Protein AF-A0A955II30-F1 (afdb_monomer)

Sequence (106 aa):
MSTPTIFFDDEAAPLAPLTDTRASFDIRTGGFTTLGRLKRALDLNVIALFVPERLKAVTRQRYAVPVNDIPEGAMGAVLLINGRCPLPLAQITELTLGQRLVEKSS

Mean predicted aligned error: 3.96 Å

Solvent-accessible surface area (backbone atoms only — not comparable to full-atom values): 6626 Å² total; per-residue (Å²): 131,60,51,45,26,33,43,33,34,85,80,69,81,78,56,69,76,73,42,76,86,39,54,51,24,64,43,65,64,80,98,33,26,27,50,59,45,38,35,67,70,65,49,44,34,73,58,27,36,37,52,51,75,93,45,39,68,62,50,48,76,75,39,95,49,44,62,73,46,80,60,89,83,75,78,72,88,67,47,78,42,57,23,84,60,78,70,74,53,73,66,69,80,67,59,55,94,93,61,85,90,76,85,81,82,127

pLDDT: mean 91.53, std 8.01, range [56.41, 97.81]

Radius of gyration: 13.45 Å; Cα contacts (8 Å, |Δi|>4): 155; chains: 1; bounding box: 35×33×30 Å

Structure (mmCIF, N/CA/C/O backbone):
data_AF-A0A955II30-F1
#
_entry.id   AF-A0A955II30-F1
#
loop_
_atom_site.group_PDB
_a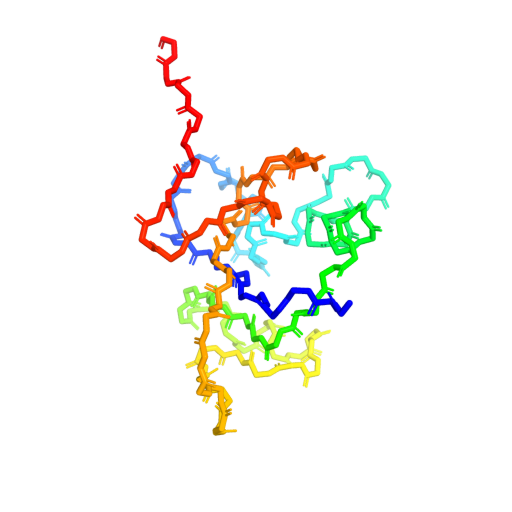tom_site.id
_atom_site.type_symbol
_atom_site.label_atom_id
_atom_site.label_alt_id
_atom_site.label_comp_id
_atom_site.label_asym_id
_atom_site.label_entity_id
_atom_site.label_seq_id
_atom_site.pdbx_PDB_ins_code
_atom_site.Cartn_x
_atom_site.Cartn_y
_atom_site.Cartn_z
_atom_site.occupancy
_atom_site.B_iso_or_equiv
_atom_site.auth_seq_id
_atom_site.auth_comp_id
_atom_site.auth_asym_id
_atom_site.auth_atom_id
_atom_site.pdbx_PDB_model_num
ATOM 1 N N . MET A 1 1 ? -13.507 -8.751 11.146 1.00 64.19 1 MET A N 1
ATOM 2 C CA . MET A 1 1 ? -13.462 -8.832 9.670 1.00 64.19 1 MET A CA 1
ATOM 3 C C . MET A 1 1 ? -12.302 -7.963 9.234 1.00 64.19 1 MET A C 1
ATOM 5 O O . MET A 1 1 ? -12.219 -6.849 9.734 1.00 64.19 1 MET A O 1
ATOM 9 N N . SER A 1 2 ? -11.397 -8.472 8.404 1.00 82.88 2 SER A N 1
ATOM 10 C CA . SER A 1 2 ? -10.217 -7.721 7.966 1.00 82.88 2 SER A CA 1
ATOM 11 C C . SER A 1 2 ? -10.606 -6.632 6.963 1.00 82.88 2 SER A C 1
ATOM 13 O O . SER A 1 2 ? -11.411 -6.866 6.059 1.00 82.88 2 SER A O 1
ATOM 15 N N . THR A 1 3 ? -10.059 -5.427 7.134 1.00 90.75 3 THR A N 1
ATOM 16 C CA . THR A 1 3 ? -10.430 -4.242 6.343 1.00 90.75 3 THR A CA 1
ATOM 17 C C . THR A 1 3 ? -9.941 -4.380 4.896 1.00 90.75 3 THR A C 1
ATOM 19 O O . THR A 1 3 ? -8.723 -4.479 4.687 1.00 90.75 3 THR A O 1
ATOM 22 N N . PRO A 1 4 ? -10.833 -4.373 3.881 1.00 93.31 4 PRO A N 1
ATOM 23 C CA . PRO A 1 4 ? -10.434 -4.368 2.476 1.00 93.31 4 PRO A CA 1
ATOM 24 C C . PRO A 1 4 ? -9.592 -3.133 2.172 1.00 93.31 4 PRO A C 1
ATOM 26 O O . PRO A 1 4 ? -10.018 -2.004 2.414 1.00 93.31 4 PRO A O 1
ATOM 29 N N . THR A 1 5 ? -8.381 -3.350 1.673 1.00 95.19 5 THR A N 1
ATOM 30 C CA . THR A 1 5 ? -7.363 -2.307 1.565 1.00 95.19 5 THR A CA 1
ATOM 31 C C . THR A 1 5 ? -6.671 -2.343 0.211 1.00 95.19 5 THR A C 1
ATOM 33 O O . THR A 1 5 ? -6.289 -3.410 -0.275 1.00 95.19 5 THR A O 1
ATOM 36 N N . ILE A 1 6 ? -6.447 -1.164 -0.364 1.00 96.00 6 ILE A N 1
ATOM 37 C CA . ILE A 1 6 ? -5.595 -0.962 -1.534 1.00 96.00 6 ILE A CA 1
ATOM 38 C C . ILE A 1 6 ? -4.382 -0.145 -1.107 1.00 96.00 6 ILE A C 1
ATOM 40 O O . ILE A 1 6 ? -4.514 0.950 -0.557 1.00 96.00 6 ILE A O 1
ATOM 44 N N . PHE A 1 7 ? -3.196 -0.680 -1.382 1.00 97.44 7 PHE A N 1
ATOM 45 C CA . PHE A 1 7 ? -1.964 0.092 -1.273 1.00 97.44 7 PHE A CA 1
ATOM 46 C C . PHE A 1 7 ? -1.698 0.799 -2.587 1.00 97.44 7 PHE A C 1
ATOM 48 O O . PHE A 1 7 ? -1.764 0.166 -3.641 1.00 97.44 7 PHE A O 1
ATOM 55 N N . PHE A 1 8 ? -1.369 2.084 -2.526 1.00 97.19 8 PHE A N 1
ATOM 56 C CA . PHE A 1 8 ? -1.017 2.844 -3.712 1.00 97.19 8 PHE A CA 1
ATOM 57 C C . PHE A 1 8 ? 0.335 3.539 -3.587 1.00 97.19 8 PHE A C 1
ATOM 59 O O . PHE A 1 8 ? 0.740 3.974 -2.508 1.00 97.19 8 PHE A O 1
ATOM 66 N N . ASP A 1 9 ? 1.018 3.645 -4.717 1.00 96.56 9 ASP A N 1
ATOM 67 C CA . ASP A 1 9 ? 2.195 4.469 -4.922 1.00 96.56 9 ASP A CA 1
ATOM 68 C C . ASP A 1 9 ? 1.856 5.541 -5.960 1.00 96.56 9 ASP A C 1
ATOM 70 O O . ASP A 1 9 ? 1.465 5.231 -7.083 1.00 96.56 9 ASP A O 1
ATOM 74 N N . ASP A 1 10 ? 1.958 6.803 -5.560 1.00 93.00 10 ASP A N 1
ATOM 75 C CA . ASP A 1 10 ? 1.640 7.974 -6.385 1.00 93.00 10 ASP A CA 1
ATOM 76 C C . ASP A 1 10 ? 2.904 8.650 -6.955 1.00 93.00 10 ASP A C 1
ATOM 78 O O . ASP A 1 10 ? 2.826 9.767 -7.458 1.00 93.00 10 ASP A O 1
ATOM 82 N N . GLU A 1 11 ? 4.071 7.999 -6.846 1.00 89.50 11 GLU A N 1
ATOM 83 C CA . GLU A 1 11 ? 5.359 8.486 -7.360 1.00 89.50 11 GLU A CA 1
ATOM 84 C C . GLU A 1 11 ? 5.874 9.795 -6.738 1.00 89.50 11 GLU A C 1
ATOM 86 O O . GLU A 1 11 ? 6.853 10.368 -7.215 1.00 89.50 11 GLU A O 1
ATOM 91 N N . ALA A 1 12 ? 5.279 10.291 -5.650 1.00 86.50 12 ALA A N 1
ATOM 92 C CA . ALA A 1 12 ? 5.799 11.517 -5.057 1.00 86.50 12 ALA A CA 1
ATOM 93 C C . ALA A 1 12 ? 7.239 11.330 -4.527 1.00 86.50 12 ALA A C 1
ATOM 95 O O . ALA A 1 12 ? 7.576 10.325 -3.887 1.00 86.50 12 ALA A O 1
ATOM 96 N N . ALA A 1 13 ? 8.075 12.345 -4.768 1.00 79.44 13 ALA A N 1
ATOM 97 C CA . ALA A 1 13 ? 9.403 12.498 -4.171 1.00 79.44 13 ALA A CA 1
ATOM 98 C C . ALA A 1 13 ? 9.330 12.463 -2.620 1.00 79.44 13 ALA A C 1
ATOM 100 O O . ALA A 1 13 ? 8.259 12.723 -2.066 1.00 79.44 13 ALA A O 1
ATOM 101 N N . PRO A 1 14 ? 10.423 12.171 -1.876 1.00 81.06 14 PRO A N 1
ATOM 102 C CA . PRO A 1 14 ? 11.824 12.076 -2.300 1.00 81.06 14 PRO A CA 1
ATOM 103 C C . PRO A 1 14 ? 12.422 10.660 -2.188 1.00 81.06 14 PRO A C 1
ATOM 105 O O . PRO A 1 14 ? 13.613 10.515 -1.943 1.00 81.06 14 PRO A O 1
ATOM 108 N N . LEU A 1 15 ? 11.624 9.598 -2.320 1.00 86.62 15 LEU A N 1
ATOM 109 C CA . LEU A 1 15 ? 12.117 8.233 -2.073 1.00 86.62 15 LEU A CA 1
ATOM 110 C C . LEU A 1 15 ? 13.022 7.663 -3.175 1.00 86.62 15 LEU A C 1
ATOM 112 O O . LEU A 1 15 ? 13.557 6.567 -3.009 1.00 86.62 15 LEU A O 1
ATOM 116 N N . ALA A 1 16 ? 13.233 8.386 -4.273 1.00 87.19 16 ALA A N 1
ATOM 117 C CA . ALA A 1 16 ? 14.258 8.030 -5.244 1.00 87.19 16 ALA A CA 1
ATOM 118 C C . ALA A 1 16 ? 15.653 8.032 -4.575 1.00 87.19 16 ALA A C 1
ATOM 120 O O . ALA A 1 16 ? 15.934 8.894 -3.740 1.00 87.19 16 ALA A O 1
ATOM 121 N N . PRO A 1 17 ? 16.537 7.075 -4.906 1.00 91.00 17 PRO A N 1
ATOM 122 C CA . PRO A 1 17 ? 16.401 6.046 -5.948 1.00 91.00 17 PRO A CA 1
ATOM 123 C C . PRO A 1 17 ? 15.736 4.740 -5.466 1.00 91.00 17 PRO A C 1
ATOM 125 O O . PRO A 1 17 ? 15.644 3.760 -6.205 1.00 91.00 17 PRO A O 1
ATOM 128 N N . LEU A 1 18 ? 15.282 4.670 -4.208 1.00 92.31 18 LEU A N 1
ATOM 129 C CA . LEU A 1 18 ? 14.733 3.436 -3.630 1.00 92.31 18 LEU A CA 1
ATOM 130 C C . LEU A 1 18 ? 13.465 2.961 -4.348 1.00 92.31 18 LEU A C 1
ATOM 132 O O . LEU A 1 18 ? 13.188 1.763 -4.328 1.00 92.31 18 LEU A O 1
ATOM 136 N N . THR A 1 19 ? 12.721 3.874 -4.979 1.00 93.50 19 THR A N 1
ATOM 137 C CA . THR A 1 19 ? 11.482 3.604 -5.728 1.00 93.50 19 THR A CA 1
ATOM 138 C C . THR A 1 19 ? 11.668 3.489 -7.242 1.00 93.50 19 THR A C 1
ATOM 140 O O . THR A 1 19 ? 10.688 3.428 -7.983 1.00 93.50 19 THR A O 1
ATOM 143 N N . ASP A 1 20 ? 12.905 3.442 -7.740 1.00 92.12 20 ASP A N 1
ATOM 144 C CA . ASP A 1 20 ? 13.146 3.348 -9.189 1.00 92.12 20 ASP A CA 1
ATOM 145 C C . ASP A 1 20 ? 12.717 1.982 -9.744 1.00 92.12 20 ASP A C 1
ATOM 147 O O . ASP A 1 20 ? 12.246 1.873 -10.873 1.00 92.12 20 ASP A O 1
ATOM 151 N N . THR A 1 21 ? 12.849 0.932 -8.926 1.00 92.44 21 THR A N 1
ATOM 152 C CA . THR A 1 21 ? 12.618 -0.474 -9.312 1.00 92.44 21 THR A CA 1
ATOM 153 C C . THR A 1 21 ? 11.542 -1.176 -8.484 1.00 92.44 21 THR A C 1
ATOM 155 O O . THR A 1 21 ? 11.312 -2.373 -8.652 1.00 92.44 21 THR A O 1
ATOM 158 N N . ARG A 1 22 ? 10.899 -0.467 -7.553 1.00 94.44 22 ARG A N 1
ATOM 159 C CA . ARG A 1 22 ? 9.875 -1.017 -6.653 1.00 94.44 22 ARG A CA 1
ATOM 160 C C . ARG A 1 22 ? 8.936 0.079 -6.176 1.00 94.44 22 ARG A C 1
ATOM 162 O O . ARG A 1 22 ? 9.327 1.239 -6.121 1.00 94.44 22 ARG A O 1
ATOM 169 N N . ALA A 1 23 ? 7.736 -0.312 -5.770 1.00 96.44 23 ALA A N 1
ATOM 170 C CA . ALA A 1 23 ? 6.785 0.620 -5.187 1.00 96.44 23 ALA A CA 1
ATOM 171 C C . ALA A 1 23 ? 7.251 1.127 -3.811 1.00 96.44 23 ALA A C 1
ATOM 173 O O . ALA A 1 23 ? 7.960 0.426 -3.081 1.00 96.44 23 ALA A O 1
ATOM 174 N N . SER A 1 24 ? 6.801 2.312 -3.407 1.00 96.31 24 SER A N 1
ATOM 175 C CA . SER A 1 24 ? 7.101 2.900 -2.092 1.00 96.31 24 SER A CA 1
ATOM 176 C C . SER A 1 24 ? 6.752 1.971 -0.919 1.00 96.31 24 SER A C 1
ATOM 178 O O . SER A 1 24 ? 7.522 1.861 0.037 1.00 96.31 24 SER A O 1
ATOM 180 N N . PHE A 1 25 ? 5.664 1.201 -1.018 1.00 96.75 25 PHE A N 1
ATOM 181 C CA . PHE A 1 25 ? 5.264 0.237 0.014 1.00 96.75 25 PHE A CA 1
ATOM 182 C C . PHE A 1 25 ? 6.133 -1.035 0.089 1.00 96.75 25 PHE A C 1
ATOM 184 O O . PHE A 1 25 ? 6.028 -1.789 1.062 1.00 96.75 25 PHE A O 1
ATOM 191 N N . ASP A 1 26 ? 6.994 -1.281 -0.905 1.00 96.50 26 ASP A N 1
ATOM 192 C CA . ASP A 1 26 ? 7.990 -2.362 -0.912 1.00 96.50 26 ASP A CA 1
ATOM 193 C C . ASP A 1 26 ? 9.312 -1.965 -0.237 1.00 96.50 26 ASP A C 1
ATOM 195 O O . ASP A 1 26 ? 10.199 -2.807 -0.045 1.00 96.50 26 ASP A O 1
ATOM 199 N N . ILE A 1 27 ? 9.463 -0.698 0.157 1.00 93.75 27 ILE A N 1
ATOM 200 C CA . ILE A 1 27 ? 10.612 -0.256 0.943 1.00 93.75 27 ILE A CA 1
ATOM 201 C C . ILE A 1 27 ? 10.541 -0.894 2.327 1.00 93.75 27 ILE A C 1
ATOM 203 O O . ILE A 1 27 ? 9.496 -0.923 2.983 1.00 93.75 27 ILE A O 1
ATOM 207 N N . ARG A 1 28 ? 11.678 -1.431 2.776 1.00 93.62 28 ARG A N 1
ATOM 208 C CA . ARG A 1 28 ? 11.803 -1.983 4.121 1.00 93.62 28 ARG A CA 1
ATOM 209 C C . ARG A 1 28 ? 11.926 -0.871 5.148 1.00 93.62 28 ARG A C 1
ATOM 211 O O . ARG A 1 28 ? 12.805 -0.023 5.057 1.00 93.62 28 ARG A O 1
ATOM 218 N N . THR A 1 29 ? 11.089 -0.952 6.170 1.00 86.06 29 THR A N 1
ATOM 219 C CA . THR A 1 29 ? 11.203 -0.187 7.405 1.00 86.06 29 THR A CA 1
ATOM 220 C C . THR A 1 29 ? 11.546 -1.189 8.508 1.00 86.06 29 THR A C 1
ATOM 222 O O . THR A 1 29 ? 10.694 -1.920 9.020 1.00 86.06 29 THR A O 1
ATOM 225 N N . GLY A 1 30 ? 12.834 -1.315 8.839 1.00 88.25 30 GLY A N 1
ATOM 226 C CA . GLY A 1 30 ? 13.329 -2.388 9.711 1.00 88.25 30 GLY A CA 1
ATOM 227 C C . GLY A 1 30 ? 13.226 -3.774 9.053 1.00 88.25 30 GLY A C 1
ATOM 228 O O . GLY A 1 30 ? 13.658 -3.959 7.918 1.00 88.25 30 GLY A O 1
ATOM 229 N N . GLY A 1 31 ? 12.657 -4.758 9.760 1.00 91.75 31 GLY A N 1
ATOM 230 C CA . GLY A 1 31 ? 12.571 -6.152 9.292 1.00 91.75 31 GLY A CA 1
ATOM 231 C C . GLY A 1 31 ? 11.493 -6.448 8.236 1.00 91.75 31 GLY A C 1
ATOM 232 O O . GLY A 1 31 ? 11.521 -7.514 7.625 1.00 91.75 31 GLY A O 1
ATOM 233 N N . PHE A 1 32 ? 10.558 -5.525 7.991 1.00 95.06 32 PHE A N 1
ATOM 234 C CA . PHE A 1 32 ? 9.417 -5.716 7.085 1.00 95.06 32 PHE A CA 1
ATOM 235 C C . PHE A 1 32 ? 9.356 -4.614 6.025 1.00 95.06 32 PHE A C 1
ATOM 237 O O . PHE A 1 32 ? 9.862 -3.516 6.244 1.00 95.06 32 PHE A O 1
ATOM 244 N N . THR A 1 33 ? 8.710 -4.886 4.886 1.00 96.50 33 THR A N 1
ATOM 245 C CA . THR A 1 33 ? 8.249 -3.817 3.980 1.00 96.50 33 THR A CA 1
ATOM 246 C C . THR A 1 33 ? 7.134 -3.009 4.645 1.00 96.50 33 THR A C 1
ATOM 248 O O . THR A 1 33 ? 6.475 -3.525 5.551 1.00 96.50 33 THR A O 1
ATOM 251 N N . THR A 1 34 ? 6.889 -1.770 4.213 1.00 95.50 34 THR A N 1
ATOM 252 C CA . THR A 1 34 ? 5.752 -0.973 4.713 1.00 95.50 34 THR A CA 1
ATOM 253 C C . THR A 1 34 ? 4.426 -1.723 4.555 1.00 95.50 34 THR A C 1
ATOM 255 O O . THR A 1 34 ? 3.676 -1.835 5.525 1.00 95.50 34 THR A O 1
ATOM 258 N N . LEU A 1 35 ? 4.187 -2.344 3.390 1.00 97.12 35 LEU A N 1
ATOM 259 C CA . LEU A 1 35 ? 3.020 -3.207 3.168 1.00 97.12 35 LEU A CA 1
ATOM 260 C C . LEU A 1 35 ? 2.966 -4.348 4.190 1.00 97.12 35 LEU A C 1
ATOM 262 O O . LEU A 1 35 ? 1.947 -4.547 4.847 1.00 97.12 35 LEU A O 1
ATOM 266 N N . GLY A 1 36 ? 4.063 -5.097 4.346 1.00 96.06 36 GLY A N 1
ATOM 267 C CA . GLY A 1 36 ? 4.111 -6.255 5.241 1.00 96.06 36 GLY A CA 1
ATOM 268 C C . GLY A 1 36 ? 3.900 -5.878 6.708 1.00 96.06 36 GLY A C 1
ATOM 269 O O . GLY A 1 36 ? 3.188 -6.575 7.431 1.00 96.06 36 GLY A O 1
ATOM 270 N N . ARG A 1 37 ? 4.472 -4.747 7.131 1.00 95.69 37 ARG A N 1
ATOM 271 C CA . ARG A 1 37 ? 4.313 -4.185 8.474 1.00 95.69 37 ARG A CA 1
ATOM 272 C C . ARG A 1 37 ? 2.856 -3.818 8.743 1.00 95.69 37 ARG A C 1
ATOM 274 O O . ARG A 1 37 ? 2.298 -4.288 9.729 1.00 95.69 37 ARG A O 1
ATOM 281 N N . LEU A 1 38 ? 2.249 -3.008 7.875 1.00 95.88 38 LEU A N 1
ATOM 282 C CA . LEU A 1 38 ? 0.877 -2.531 8.051 1.00 95.88 38 LEU A CA 1
ATOM 283 C C . LEU A 1 38 ? -0.139 -3.664 7.964 1.00 95.88 38 LEU A C 1
ATOM 285 O O . LEU A 1 38 ? -1.007 -3.764 8.825 1.00 95.88 38 LEU A O 1
ATOM 289 N N . LYS A 1 39 ? 0.018 -4.566 6.988 1.00 95.88 39 LYS A N 1
ATOM 290 C CA . LYS A 1 39 ? -0.836 -5.749 6.854 1.00 95.88 39 LYS A CA 1
ATOM 291 C C . LYS A 1 39 ? -0.864 -6.568 8.141 1.00 95.88 39 LYS A C 1
ATOM 293 O O . LYS A 1 39 ? -1.936 -6.957 8.587 1.00 95.88 39 LYS A O 1
ATOM 298 N N . ARG A 1 40 ? 0.308 -6.819 8.736 1.00 94.19 40 ARG A N 1
ATOM 299 C CA . ARG A 1 40 ? 0.427 -7.602 9.972 1.00 94.19 40 ARG A CA 1
ATOM 300 C C . ARG A 1 40 ? -0.096 -6.850 11.194 1.00 94.19 40 ARG A C 1
ATOM 302 O O . ARG A 1 40 ? -0.735 -7.465 12.035 1.00 94.19 40 ARG A O 1
ATOM 309 N N . ALA A 1 41 ? 0.224 -5.565 11.323 1.00 94.94 41 ALA A N 1
ATOM 310 C CA . ALA A 1 41 ? -0.092 -4.792 12.521 1.00 94.94 41 ALA A CA 1
ATOM 311 C C . ALA A 1 41 ? -1.570 -4.381 12.610 1.00 94.94 41 ALA A C 1
ATOM 313 O O . ALA A 1 41 ? -2.083 -4.251 13.714 1.00 94.94 41 ALA A O 1
ATOM 314 N N . LEU A 1 42 ? -2.235 -4.184 11.467 1.00 95.31 42 LEU A N 1
ATOM 315 C CA . LEU A 1 42 ? -3.614 -3.689 11.384 1.00 95.31 42 LEU A CA 1
ATOM 316 C C . LEU A 1 42 ? -4.607 -4.738 10.843 1.00 95.31 42 LEU A C 1
ATOM 318 O O . LEU A 1 42 ? -5.737 -4.387 10.525 1.00 95.31 42 LEU A O 1
ATOM 322 N N . ASP A 1 43 ? -4.184 -6.001 10.701 1.00 95.44 43 ASP A N 1
ATOM 323 C CA . ASP A 1 43 ? -4.996 -7.110 10.161 1.00 95.44 43 ASP A CA 1
ATOM 324 C C . ASP A 1 43 ? -5.699 -6.767 8.826 1.00 95.44 43 ASP A C 1
ATOM 326 O O . ASP A 1 43 ? -6.907 -6.940 8.642 1.00 95.44 43 ASP A O 1
ATOM 330 N N . LEU A 1 44 ? -4.935 -6.215 7.874 1.00 95.50 44 LEU A N 1
ATOM 331 C CA . LEU A 1 44 ? -5.485 -5.708 6.610 1.00 95.50 44 LEU A CA 1
ATOM 332 C C . LEU A 1 44 ? -5.693 -6.826 5.586 1.00 95.50 44 LEU A C 1
ATOM 334 O O . LEU A 1 44 ? -4.810 -7.658 5.344 1.00 95.50 44 LEU A O 1
ATOM 338 N N . ASN A 1 45 ? -6.817 -6.763 4.875 1.00 94.81 45 ASN A N 1
ATOM 339 C CA . ASN A 1 45 ? -7.051 -7.566 3.684 1.00 94.81 45 ASN A CA 1
ATOM 340 C C . ASN A 1 45 ? -6.622 -6.779 2.440 1.00 94.81 45 ASN A C 1
ATOM 342 O O . ASN A 1 45 ? -7.371 -5.942 1.943 1.00 94.81 45 ASN A O 1
ATOM 346 N N . VAL A 1 46 ? -5.404 -7.015 1.949 1.00 95.62 46 VAL A N 1
ATOM 347 C CA . VAL A 1 46 ? -4.901 -6.342 0.741 1.00 95.62 46 VAL A CA 1
ATOM 348 C C . VAL A 1 46 ? -5.571 -6.950 -0.489 1.00 95.62 46 VAL A C 1
ATOM 350 O O . VAL A 1 46 ? -5.266 -8.086 -0.844 1.00 95.62 46 VAL A O 1
ATOM 353 N N . ILE A 1 47 ? -6.462 -6.191 -1.126 1.00 95.56 47 ILE A N 1
ATOM 354 C CA . ILE A 1 47 ? -7.272 -6.664 -2.260 1.00 95.56 47 ILE A CA 1
ATOM 355 C C . ILE A 1 47 ? -6.707 -6.255 -3.621 1.00 95.56 47 ILE A C 1
ATOM 357 O O . ILE A 1 47 ? -6.970 -6.936 -4.605 1.00 95.56 47 ILE A O 1
ATOM 361 N N . ALA A 1 48 ? -5.932 -5.171 -3.688 1.00 96.25 48 ALA A N 1
ATOM 362 C CA . ALA A 1 48 ? -5.237 -4.737 -4.897 1.00 96.25 48 ALA A CA 1
ATOM 363 C C . ALA A 1 48 ? -4.076 -3.795 -4.559 1.00 96.25 48 ALA A C 1
ATOM 365 O O . ALA A 1 48 ? -3.972 -3.271 -3.444 1.00 96.25 48 ALA A O 1
ATOM 366 N N . LEU A 1 49 ? -3.213 -3.575 -5.547 1.00 97.81 49 LEU A N 1
ATOM 367 C CA . LEU A 1 49 ? -2.124 -2.606 -5.510 1.00 97.81 49 LEU A CA 1
ATOM 368 C C . LEU A 1 49 ? -2.282 -1.610 -6.657 1.00 97.81 49 LEU A C 1
ATOM 370 O O . LEU A 1 49 ? -2.660 -1.987 -7.764 1.00 97.81 49 LEU A O 1
ATOM 374 N N . PHE A 1 50 ? -1.945 -0.351 -6.411 1.00 97.56 50 PHE A N 1
ATOM 375 C CA . PHE A 1 50 ? -1.867 0.679 -7.439 1.00 97.56 50 PHE A CA 1
ATOM 376 C C . PHE A 1 50 ? -0.456 1.253 -7.476 1.00 97.56 50 PHE A C 1
ATOM 378 O O . PHE A 1 50 ? 0.082 1.668 -6.456 1.00 97.56 50 PHE A O 1
ATOM 385 N N . VAL A 1 51 ? 0.177 1.240 -8.637 1.00 97.44 51 VAL A N 1
ATOM 386 C CA . VAL A 1 51 ? 1.557 1.696 -8.819 1.00 97.44 51 VAL A CA 1
ATOM 387 C C . VAL A 1 51 ? 1.679 2.467 -10.131 1.00 97.44 51 VAL A C 1
ATOM 389 O O . VAL A 1 51 ? 0.862 2.271 -11.035 1.00 97.44 51 VAL A O 1
ATOM 392 N N . PRO A 1 52 ? 2.718 3.299 -10.298 1.00 95.88 52 PRO A N 1
ATOM 393 C CA . PRO A 1 52 ? 3.024 3.899 -11.589 1.00 95.88 52 PRO A CA 1
ATOM 394 C C . PRO A 1 52 ? 3.197 2.840 -12.680 1.00 95.88 52 PRO A C 1
ATOM 396 O O . PRO A 1 52 ? 3.722 1.753 -12.423 1.00 95.88 52 PRO A O 1
ATOM 399 N N . GLU A 1 53 ? 2.811 3.160 -13.918 1.00 95.81 53 GLU A N 1
ATOM 400 C CA . GLU A 1 53 ? 2.749 2.167 -15.003 1.00 95.81 53 GLU A CA 1
ATOM 401 C C . GLU A 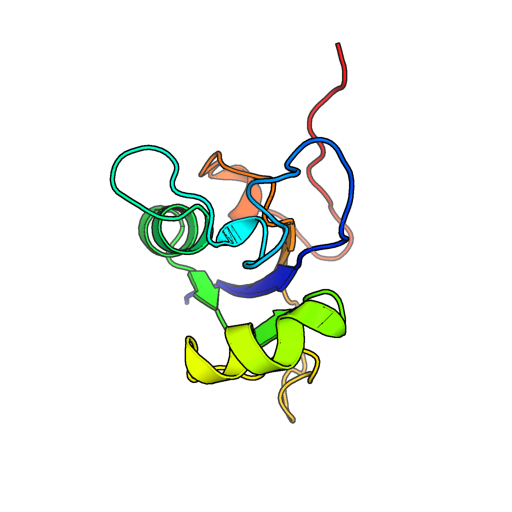1 53 ? 4.100 1.469 -15.244 1.00 95.81 53 GLU A C 1
ATOM 403 O O . GLU A 1 53 ? 4.139 0.256 -15.446 1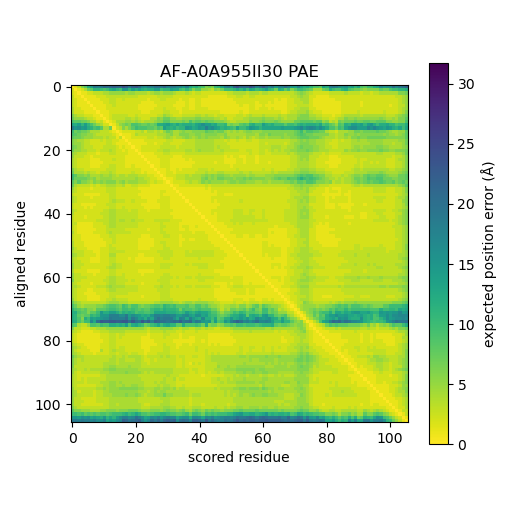.00 95.81 53 GLU A O 1
ATOM 408 N N . ARG A 1 54 ? 5.225 2.188 -15.098 1.00 95.62 5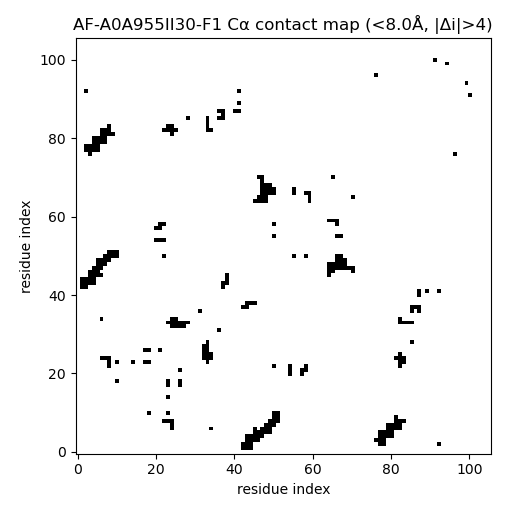4 ARG A N 1
ATOM 409 C CA . ARG A 1 54 ? 6.578 1.606 -15.227 1.00 95.62 54 ARG A CA 1
ATOM 410 C C . ARG A 1 54 ? 6.861 0.478 -14.219 1.00 95.62 54 ARG A C 1
ATOM 412 O O . ARG A 1 54 ? 7.682 -0.390 -14.492 1.00 95.62 54 ARG A O 1
ATOM 419 N N . LEU A 1 55 ? 6.204 0.490 -13.055 1.00 97.00 55 LEU A N 1
ATOM 420 C CA . LEU A 1 55 ? 6.392 -0.487 -11.975 1.00 97.00 55 LEU A CA 1
ATOM 421 C C . LEU A 1 55 ? 5.362 -1.620 -12.008 1.00 97.00 55 LEU A C 1
ATOM 423 O O . LEU A 1 55 ? 5.519 -2.609 -11.288 1.00 97.00 55 LEU A O 1
ATOM 427 N N . LYS A 1 56 ? 4.317 -1.513 -12.834 1.00 97.25 56 LYS A N 1
ATOM 428 C CA . LYS A 1 56 ? 3.212 -2.478 -12.890 1.00 97.25 56 LYS A CA 1
ATOM 429 C C . LYS A 1 56 ? 3.687 -3.893 -13.190 1.00 97.25 56 LYS A C 1
ATOM 431 O O . LYS A 1 56 ? 3.313 -4.820 -12.479 1.00 97.25 56 LYS A O 1
ATOM 436 N N . ALA A 1 57 ? 4.541 -4.066 -14.202 1.00 96.38 57 ALA A N 1
ATOM 437 C CA . ALA A 1 57 ? 5.034 -5.385 -14.601 1.00 96.38 57 ALA A CA 1
ATOM 438 C C . ALA A 1 57 ? 5.834 -6.069 -13.478 1.00 96.38 57 ALA A C 1
ATOM 440 O O . ALA A 1 57 ? 5.572 -7.224 -13.149 1.00 96.38 57 ALA A O 1
ATOM 441 N N . VAL A 1 58 ? 6.753 -5.337 -12.840 1.00 95.88 58 VAL A N 1
ATOM 442 C CA . VAL A 1 58 ? 7.573 -5.856 -11.731 1.00 95.88 58 VAL A CA 1
ATOM 443 C C . VAL A 1 58 ? 6.708 -6.151 -10.503 1.00 95.88 58 VAL A C 1
ATOM 445 O O . VAL A 1 58 ? 6.848 -7.199 -9.876 1.00 95.88 58 VAL A O 1
ATOM 448 N N . THR A 1 59 ? 5.759 -5.269 -10.185 1.00 97.19 59 THR A N 1
ATOM 449 C CA . THR A 1 59 ? 4.828 -5.463 -9.063 1.00 97.19 59 THR A CA 1
ATOM 450 C C . THR A 1 59 ? 3.945 -6.699 -9.278 1.00 97.19 59 THR A C 1
ATOM 452 O O . THR A 1 59 ? 3.789 -7.496 -8.355 1.00 97.19 59 THR A O 1
ATOM 455 N N . ARG A 1 60 ? 3.442 -6.927 -10.502 1.00 97.12 60 ARG A N 1
ATOM 456 C CA . ARG A 1 60 ? 2.652 -8.123 -10.864 1.00 97.12 60 ARG A CA 1
ATOM 457 C C . ARG A 1 60 ? 3.432 -9.429 -10.731 1.00 97.12 60 ARG A C 1
ATOM 459 O O . ARG A 1 60 ? 2.847 -10.451 -10.404 1.00 97.12 60 ARG A O 1
ATOM 466 N N . GLN A 1 61 ? 4.743 -9.415 -10.961 1.00 96.56 61 GLN A N 1
ATOM 467 C CA . GLN A 1 61 ? 5.574 -10.607 -10.753 1.00 96.56 61 GLN A CA 1
ATOM 468 C C . GLN A 1 61 ? 5.744 -10.950 -9.267 1.00 96.56 61 GLN A C 1
ATOM 470 O O . GLN A 1 61 ? 5.960 -12.108 -8.918 1.00 96.56 61 GLN A O 1
ATOM 475 N N . ARG A 1 62 ? 5.674 -9.946 -8.387 1.00 95.88 62 ARG A N 1
ATOM 476 C CA . ARG A 1 62 ? 5.922 -10.089 -6.946 1.00 95.88 62 ARG A CA 1
ATOM 477 C C . ARG A 1 62 ? 4.672 -10.450 -6.148 1.00 95.88 62 ARG A C 1
ATOM 479 O O . ARG A 1 62 ? 4.786 -11.085 -5.101 1.00 95.88 62 ARG A O 1
ATOM 486 N N . TYR A 1 63 ? 3.503 -10.021 -6.609 1.00 96.69 63 TYR A N 1
ATOM 487 C CA . TYR A 1 63 ? 2.251 -10.122 -5.870 1.00 96.69 63 TYR A CA 1
ATOM 488 C C . TYR A 1 63 ? 1.189 -10.882 -6.662 1.00 96.69 63 TYR A C 1
ATOM 490 O O . TYR A 1 63 ? 1.019 -10.668 -7.853 1.00 96.69 63 TYR A O 1
ATOM 498 N N . ALA A 1 64 ? 0.435 -11.735 -5.967 1.00 95.50 64 ALA A N 1
ATOM 499 C CA . ALA A 1 64 ? -0.679 -12.485 -6.553 1.00 95.50 64 ALA A CA 1
ATOM 500 C C . ALA A 1 64 ? -2.000 -11.691 -6.605 1.00 95.50 64 ALA A C 1
ATOM 502 O O . ALA A 1 64 ? -2.975 -12.163 -7.181 1.00 95.50 64 ALA A O 1
ATOM 503 N N . VAL A 1 65 ? -2.055 -10.513 -5.973 1.00 95.50 65 VAL A N 1
ATOM 504 C CA . VAL A 1 65 ? -3.235 -9.636 -6.008 1.00 95.50 65 VAL A CA 1
ATOM 505 C C . VAL A 1 65 ? -3.244 -8.791 -7.288 1.00 95.50 65 VAL A C 1
ATOM 507 O O . VAL A 1 65 ? -2.172 -8.531 -7.841 1.00 95.50 65 VAL A O 1
ATOM 510 N N . PRO A 1 66 ? -4.416 -8.321 -7.750 1.00 96.38 66 PRO A N 1
ATOM 511 C CA . PRO A 1 66 ? -4.513 -7.392 -8.871 1.00 96.38 66 PRO A CA 1
ATOM 512 C C . PRO A 1 66 ? -3.635 -6.145 -8.698 1.00 96.38 66 PRO A C 1
ATOM 514 O O . PRO A 1 66 ? -3.490 -5.613 -7.594 1.00 96.38 66 PRO A O 1
ATOM 517 N N . VAL A 1 67 ? -3.053 -5.675 -9.805 1.00 97.50 67 VAL A N 1
ATOM 518 C CA . VAL A 1 67 ? -2.176 -4.496 -9.842 1.00 97.50 67 VAL A CA 1
ATOM 519 C C . VAL A 1 67 ? -2.635 -3.564 -10.954 1.00 97.50 67 VAL A C 1
ATOM 521 O O . VAL A 1 67 ? -2.604 -3.956 -12.124 1.00 97.50 67 VAL A O 1
ATOM 524 N N . ASN A 1 68 ? -2.987 -2.332 -10.583 1.00 96.75 68 ASN A N 1
ATOM 525 C CA . ASN A 1 68 ? -3.624 -1.311 -11.427 1.00 96.75 68 ASN A CA 1
ATOM 526 C C . ASN A 1 68 ? -4.994 -1.732 -11.981 1.00 96.75 68 ASN A C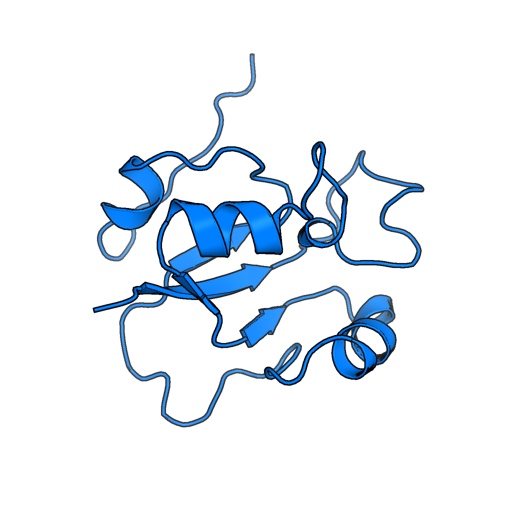 1
ATOM 528 O O . ASN A 1 68 ? -5.471 -1.151 -12.950 1.00 96.75 68 ASN A O 1
ATOM 532 N N . ASP A 1 69 ? -5.627 -2.712 -11.341 1.00 92.56 69 ASP A N 1
ATOM 533 C CA . ASP A 1 69 ? -6.952 -3.213 -11.679 1.00 92.56 69 ASP A CA 1
ATOM 534 C C . ASP A 1 69 ? -7.780 -3.278 -10.389 1.00 92.56 69 ASP A C 1
ATOM 536 O O . ASP A 1 69 ? -7.278 -3.689 -9.338 1.00 92.56 69 ASP A O 1
ATOM 540 N N . ILE A 1 70 ? -9.044 -2.856 -10.454 1.00 82.06 70 ILE A N 1
ATOM 541 C CA . ILE A 1 70 ? -9.979 -2.980 -9.331 1.00 82.06 70 ILE A CA 1
ATOM 542 C C . ILE A 1 70 ? -10.634 -4.363 -9.435 1.00 82.06 70 ILE A C 1
ATOM 544 O O . ILE A 1 70 ? -11.194 -4.664 -10.490 1.00 82.06 70 ILE A O 1
ATOM 548 N N . PRO A 1 71 ? -10.585 -5.210 -8.388 1.00 80.75 71 PRO A N 1
ATOM 549 C CA . PRO A 1 71 ? -11.223 -6.520 -8.424 1.00 80.75 71 PRO A CA 1
ATOM 550 C C . PRO A 1 71 ? -12.722 -6.387 -8.714 1.00 80.75 71 PRO A C 1
ATOM 552 O O . PRO A 1 71 ? -13.414 -5.597 -8.062 1.00 80.75 71 PRO A O 1
ATOM 555 N N . GLU A 1 72 ? -13.237 -7.170 -9.663 1.00 72.81 72 GLU A N 1
ATOM 556 C CA . GLU A 1 72 ? -14.679 -7.263 -9.896 1.00 72.81 72 GLU A CA 1
ATOM 557 C C . GLU A 1 72 ? -15.385 -7.677 -8.598 1.00 72.81 72 GLU A C 1
ATOM 559 O O . GLU A 1 72 ? -14.956 -8.595 -7.899 1.00 72.81 72 GLU A O 1
ATOM 564 N N . GLY A 1 73 ? -16.452 -6.963 -8.233 1.00 67.00 73 GLY A N 1
ATOM 565 C CA . GLY A 1 73 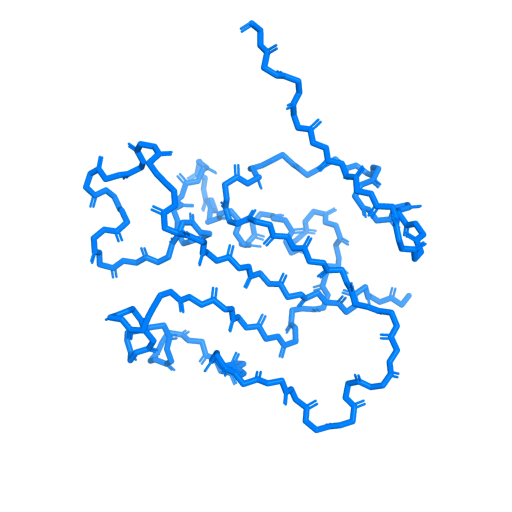? -17.170 -7.217 -6.983 1.00 67.00 73 GLY A CA 1
ATOM 566 C C . GLY A 1 73 ? -16.563 -6.565 -5.736 1.00 67.00 73 GLY A C 1
ATOM 567 O O . GLY A 1 73 ? -17.092 -6.778 -4.646 1.00 67.00 73 GLY A O 1
ATOM 568 N N . ALA A 1 74 ? -15.536 -5.711 -5.862 1.00 65.38 74 ALA A N 1
ATOM 569 C CA . ALA A 1 74 ? -15.149 -4.759 -4.813 1.00 65.38 74 ALA A CA 1
ATOM 570 C C . ALA A 1 74 ? -16.224 -3.660 -4.645 1.00 65.38 74 ALA A C 1
ATOM 572 O O . ALA A 1 74 ? -15.989 -2.474 -4.857 1.00 65.38 74 ALA A O 1
ATOM 573 N N . MET A 1 75 ? -17.447 -4.068 -4.306 1.00 62.38 75 MET A N 1
ATOM 574 C CA . MET A 1 75 ? -18.565 -3.193 -3.993 1.00 62.38 75 MET A CA 1
ATOM 575 C C . MET A 1 75 ? -18.591 -2.963 -2.484 1.00 62.38 75 MET A C 1
ATOM 577 O O . MET A 1 75 ? -19.049 -3.811 -1.724 1.00 62.38 75 MET A O 1
ATOM 581 N N . GLY A 1 76 ? -18.062 -1.827 -2.035 1.00 81.00 76 GLY A N 1
ATOM 582 C CA . GLY A 1 76 ? -18.061 -1.467 -0.620 1.00 81.00 76 GLY A CA 1
ATOM 583 C C . GLY A 1 76 ? -17.035 -0.397 -0.267 1.00 81.00 76 GLY A C 1
ATOM 584 O O . GLY 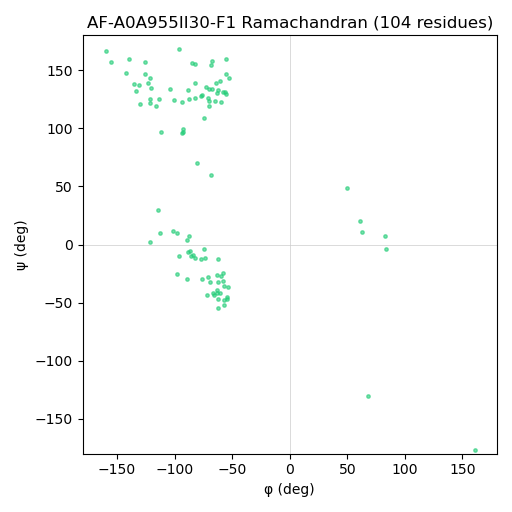A 1 76 ? -16.346 0.141 -1.131 1.00 81.00 76 GLY A O 1
ATOM 585 N N . ALA A 1 77 ? -16.941 -0.085 1.026 1.00 89.12 77 ALA A N 1
ATOM 586 C CA . ALA A 1 77 ? -15.911 0.806 1.541 1.00 89.12 77 ALA A CA 1
ATOM 587 C C . ALA A 1 77 ? -14.540 0.114 1.481 1.00 89.12 77 ALA A C 1
ATOM 589 O O . ALA A 1 77 ? -14.368 -0.985 2.009 1.00 89.12 77 ALA A O 1
ATOM 590 N N . VAL A 1 78 ? -13.571 0.772 0.846 1.00 92.19 78 VAL A N 1
ATOM 591 C CA . VAL A 1 78 ? -12.186 0.308 0.732 1.00 92.19 78 VAL A CA 1
ATOM 592 C C . VAL A 1 78 ? -11.270 1.345 1.361 1.00 92.19 78 VAL A C 1
ATOM 594 O O . VAL A 1 78 ? -11.409 2.543 1.113 1.00 92.19 78 VAL A O 1
ATOM 597 N N . LEU A 1 79 ? -10.317 0.879 2.161 1.00 94.81 79 LEU A N 1
ATOM 598 C CA . LEU A 1 79 ? -9.278 1.720 2.732 1.00 94.81 79 LEU A CA 1
ATOM 599 C C . LEU A 1 79 ? -8.146 1.915 1.715 1.00 94.81 79 LEU A C 1
ATOM 601 O O . LEU A 1 79 ? -7.578 0.946 1.212 1.00 94.81 79 LEU A O 1
ATOM 605 N N . LEU A 1 80 ? -7.796 3.167 1.428 1.00 95.69 80 LEU A N 1
ATOM 606 C CA . LEU A 1 80 ? -6.658 3.506 0.575 1.00 95.69 80 LEU A CA 1
ATOM 607 C C . LEU A 1 80 ? -5.467 3.898 1.447 1.00 95.69 80 LEU A C 1
ATOM 609 O O . LEU A 1 80 ? -5.571 4.818 2.258 1.00 95.69 80 LEU A O 1
ATOM 613 N N . ILE A 1 81 ? -4.331 3.228 1.262 1.00 96.50 81 ILE A N 1
ATOM 614 C CA . ILE A 1 81 ? -3.104 3.517 2.008 1.00 96.50 81 ILE A CA 1
ATOM 615 C C . ILE A 1 81 ? -1.982 3.871 1.042 1.00 96.50 81 ILE A C 1
ATOM 617 O O . ILE A 1 81 ? -1.596 3.072 0.190 1.00 96.50 81 ILE A O 1
ATOM 621 N N . ASN A 1 82 ? -1.422 5.066 1.211 1.00 95.69 82 ASN A N 1
ATOM 622 C CA . ASN A 1 82 ? -0.223 5.466 0.490 1.00 95.69 82 ASN A CA 1
ATOM 623 C C . ASN A 1 82 ? 0.980 4.661 1.005 1.00 95.69 82 ASN A C 1
ATOM 625 O O . ASN A 1 82 ? 1.194 4.565 2.216 1.00 95.69 82 ASN A O 1
ATOM 629 N N . GLY A 1 83 ? 1.803 4.126 0.104 1.00 94.62 83 GLY A N 1
ATOM 630 C CA . GLY A 1 83 ? 2.984 3.342 0.460 1.00 94.62 83 GLY A CA 1
ATOM 631 C C . GLY A 1 83 ? 4.055 4.092 1.256 1.00 94.62 83 GLY A C 1
ATOM 632 O O . GLY A 1 83 ? 4.925 3.455 1.852 1.00 94.62 83 GLY A O 1
ATOM 633 N N . ARG A 1 84 ? 3.958 5.424 1.338 1.00 92.38 84 ARG A N 1
ATOM 634 C CA . ARG A 1 84 ? 4.772 6.295 2.197 1.00 92.38 84 ARG A CA 1
ATOM 635 C C . ARG A 1 84 ? 4.226 6.495 3.607 1.00 92.38 84 ARG A C 1
ATOM 637 O O . ARG A 1 84 ? 4.783 7.301 4.338 1.00 92.38 84 ARG A O 1
ATOM 644 N N . CYS A 1 85 ? 3.173 5.792 4.013 1.00 92.44 85 CYS A N 1
ATOM 645 C CA . CYS A 1 85 ? 2.713 5.776 5.400 1.00 92.44 85 CYS A CA 1
ATOM 646 C C . CYS A 1 85 ? 3.343 4.578 6.143 1.00 92.44 85 CYS A C 1
ATOM 648 O O . CYS A 1 85 ? 2.833 3.467 6.029 1.00 92.44 85 CYS A O 1
ATOM 650 N N . PRO A 1 86 ? 4.460 4.726 6.886 1.00 90.25 86 PRO A N 1
ATOM 651 C CA . PRO A 1 86 ? 5.136 3.587 7.519 1.00 90.25 86 PRO A CA 1
ATOM 652 C C . PRO A 1 86 ? 4.574 3.214 8.900 1.00 90.25 86 PRO A C 1
ATOM 654 O O . PRO A 1 86 ? 4.984 2.200 9.479 1.00 90.25 86 PRO A O 1
ATOM 657 N N . LEU A 1 87 ? 3.703 4.053 9.471 1.00 91.56 87 LEU A N 1
ATOM 658 C CA . LEU A 1 87 ? 3.257 3.943 10.857 1.00 91.56 87 LEU A CA 1
ATOM 659 C C . LEU A 1 87 ? 1.952 3.136 10.963 1.00 91.56 87 LEU A C 1
ATOM 661 O O . LEU A 1 87 ? 0.948 3.538 10.378 1.00 91.56 87 LEU A O 1
ATOM 665 N N . PRO A 1 88 ? 1.924 2.036 11.738 1.00 92.44 88 PRO A N 1
ATOM 666 C CA . PRO A 1 88 ? 0.713 1.258 11.978 1.00 92.44 88 PRO A CA 1
ATOM 667 C C . PRO A 1 88 ? -0.153 1.912 13.060 1.00 92.44 88 PRO A C 1
ATOM 669 O O . PRO A 1 88 ? -0.246 1.432 14.186 1.00 92.44 88 PRO A O 1
ATOM 672 N N . LEU A 1 89 ? -0.749 3.050 12.723 1.00 93.00 89 LEU A N 1
ATOM 673 C CA . LEU A 1 89 ? -1.631 3.801 13.610 1.00 93.00 89 LEU A CA 1
ATOM 674 C C . LEU A 1 89 ? -3.013 3.135 13.669 1.00 93.00 89 LEU A C 1
ATOM 676 O O . LEU A 1 89 ? -3.622 2.911 12.625 1.00 93.00 89 LEU A O 1
ATOM 680 N N . ALA A 1 90 ? -3.533 2.859 14.869 1.00 90.62 90 ALA A N 1
ATOM 681 C CA . ALA A 1 90 ? -4.862 2.253 15.047 1.00 90.62 90 ALA A CA 1
ATOM 682 C C . ALA A 1 90 ? -5.982 3.096 14.405 1.00 90.62 90 ALA A C 1
ATOM 684 O O . ALA A 1 90 ? -6.928 2.554 13.835 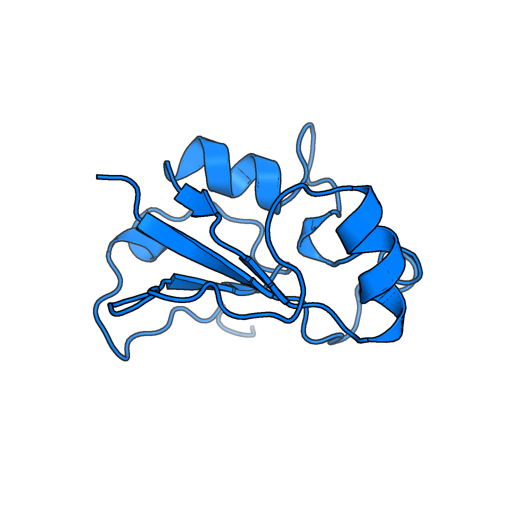1.00 90.62 90 ALA A O 1
ATOM 685 N N . GLN A 1 91 ? -5.802 4.421 14.378 1.00 93.25 91 GLN A N 1
ATOM 686 C CA . GLN A 1 91 ? -6.725 5.364 13.748 1.00 93.25 91 GLN A 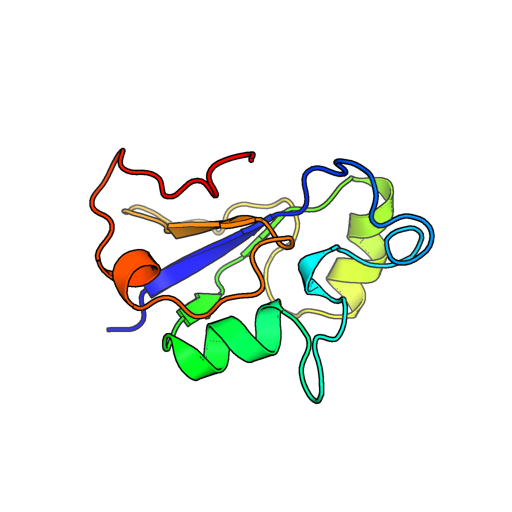CA 1
ATOM 687 C C . GLN A 1 91 ? -6.951 5.077 12.256 1.00 93.25 91 GLN A C 1
ATOM 689 O O . GLN A 1 91 ? -7.982 5.458 11.713 1.00 93.25 91 GLN A O 1
ATOM 694 N N . ILE A 1 92 ? -6.011 4.407 11.576 1.00 94.19 92 ILE A N 1
ATOM 695 C CA . ILE A 1 92 ? -6.144 4.046 10.156 1.00 94.19 92 ILE A CA 1
ATOM 696 C C . ILE A 1 92 ? -7.358 3.135 9.941 1.00 94.19 92 ILE A C 1
ATOM 698 O O . ILE A 1 92 ? -8.102 3.322 8.981 1.00 94.19 92 ILE A O 1
ATOM 702 N N . THR A 1 93 ? -7.583 2.170 10.836 1.00 92.12 93 THR A N 1
ATOM 703 C CA . THR A 1 93 ? -8.714 1.232 10.747 1.00 92.12 93 THR A CA 1
ATOM 704 C C . THR A 1 93 ? -10.020 1.795 11.301 1.00 92.12 93 THR A C 1
ATOM 706 O O . THR A 1 93 ? -11.073 1.205 11.085 1.00 92.12 93 THR A O 1
ATOM 709 N N . GLU A 1 94 ? -9.963 2.932 11.993 1.00 93.69 94 GLU A N 1
ATOM 710 C CA . GLU A 1 94 ? -11.126 3.627 12.560 1.00 93.69 94 GLU A CA 1
ATOM 711 C C . GLU A 1 94 ? -11.757 4.620 11.570 1.00 93.69 94 GLU A C 1
ATOM 713 O O . GLU A 1 94 ? -12.811 5.192 11.851 1.00 93.69 94 GLU A O 1
ATOM 718 N N . LEU A 1 95 ? -11.128 4.835 10.407 1.00 94.75 95 LEU A N 1
ATOM 719 C CA . LEU A 1 95 ? -11.644 5.742 9.389 1.00 94.75 95 LEU A CA 1
ATOM 720 C C . LEU A 1 95 ? -12.998 5.279 8.854 1.00 94.75 95 LEU A C 1
ATOM 722 O O . LEU A 1 95 ? -13.187 4.134 8.447 1.00 94.75 95 LEU A O 1
ATOM 726 N N . THR A 1 96 ? -13.925 6.228 8.785 1.00 93.44 96 THR A N 1
ATOM 727 C CA . THR A 1 96 ? -15.214 6.062 8.113 1.00 93.44 96 THR A CA 1
ATOM 728 C C . THR A 1 96 ? -15.161 6.606 6.686 1.00 93.44 96 THR A C 1
ATOM 730 O O . THR A 1 96 ? -14.207 7.278 6.280 1.00 93.44 96 THR A O 1
ATOM 733 N N . LEU A 1 97 ? -16.185 6.292 5.890 1.00 93.00 97 LEU A N 1
ATOM 734 C CA . LEU A 1 97 ? -16.239 6.679 4.483 1.00 93.00 97 LEU A CA 1
ATOM 735 C C . LEU A 1 97 ? -16.074 8.200 4.316 1.00 93.00 97 LEU A C 1
ATOM 737 O O . LEU A 1 97 ? -16.761 8.989 4.958 1.00 93.00 97 LEU A O 1
ATOM 741 N N . GLY A 1 98 ? -15.159 8.600 3.433 1.00 94.12 98 GLY A N 1
ATOM 742 C CA . GLY A 1 98 ? -14.862 10.007 3.153 1.00 94.12 98 GLY A CA 1
ATOM 743 C C . GLY A 1 98 ? -13.874 10.665 4.123 1.00 94.12 98 GLY A C 1
ATOM 744 O O . GLY A 1 98 ? -13.481 11.808 3.893 1.00 94.12 98 GLY A O 1
ATOM 745 N N . GLN A 1 99 ? -13.426 9.970 5.173 1.00 96.38 99 GLN A N 1
ATOM 746 C CA . GLN A 1 99 ? -12.371 10.468 6.054 1.00 96.38 99 GLN A CA 1
ATOM 747 C C . GLN A 1 99 ? -10.975 10.157 5.506 1.00 96.38 99 GLN A C 1
ATOM 749 O O . GLN A 1 99 ? -10.767 9.219 4.737 1.00 96.38 99 GLN A O 1
ATOM 754 N N . ARG A 1 100 ? -9.992 10.956 5.932 1.00 94.88 100 ARG A N 1
ATOM 755 C CA . ARG A 1 100 ? -8.574 10.746 5.628 1.00 94.88 100 ARG A CA 1
ATOM 756 C C . ARG A 1 100 ? -7.705 11.095 6.828 1.00 94.88 100 ARG A C 1
ATOM 758 O O . ARG A 1 100 ? -8.010 12.039 7.555 1.00 94.88 100 ARG A O 1
ATOM 765 N N . LEU A 1 101 ? -6.590 10.386 6.970 1.00 94.19 101 LEU A N 1
ATOM 766 C CA . LEU A 1 101 ? -5.480 10.777 7.837 1.00 94.19 101 LEU A CA 1
ATOM 767 C C . LEU A 1 101 ? -4.354 11.322 6.970 1.00 94.19 101 LEU A C 1
ATOM 769 O O . LEU A 1 101 ? -4.007 10.732 5.949 1.00 94.19 101 LEU A O 1
ATOM 773 N N . VAL A 1 102 ? -3.795 12.454 7.380 1.00 91.94 102 VAL A N 1
ATOM 774 C CA . VAL A 1 102 ? -2.670 13.097 6.703 1.00 91.94 102 VAL A CA 1
ATOM 775 C C . VAL A 1 102 ? -1.663 13.488 7.774 1.00 91.94 102 VAL A C 1
ATOM 777 O O . VAL A 1 102 ? -2.041 14.047 8.805 1.00 91.94 102 VAL A O 1
ATOM 780 N N . GLU A 1 103 ? -0.394 13.168 7.543 1.00 85.31 103 GLU A N 1
ATOM 781 C CA . GLU A 1 103 ? 0.696 13.650 8.386 1.00 85.31 103 GLU A CA 1
ATOM 782 C C . GLU A 1 103 ? 0.764 15.178 8.290 1.00 85.31 103 GLU A C 1
ATOM 784 O O . GLU A 1 103 ? 0.741 15.745 7.196 1.00 85.31 103 GLU A O 1
ATOM 789 N N . LYS A 1 104 ? 0.811 15.862 9.435 1.00 84.94 104 LYS A N 1
ATOM 790 C CA . LYS A 1 104 ? 1.001 17.313 9.438 1.00 84.94 104 LYS A CA 1
ATOM 791 C C . LYS A 1 104 ? 2.430 17.611 8.998 1.00 84.94 104 LYS A C 1
ATOM 793 O O . LYS A 1 104 ? 3.369 17.133 9.625 1.00 84.94 104 LYS A O 1
ATOM 798 N N . SER A 1 105 ? 2.579 18.414 7.952 1.00 75.62 105 SER A N 1
ATOM 799 C CA . SER A 1 105 ? 3.862 19.022 7.610 1.00 75.62 105 SER A CA 1
ATOM 800 C C . SER A 1 105 ? 4.252 19.988 8.731 1.00 75.62 105 SER A C 1
ATOM 802 O O . SER A 1 105 ? 3.450 20.858 9.082 1.00 75.62 105 SER A O 1
ATOM 804 N N . SER A 1 106 ? 5.431 19.784 9.318 1.00 56.41 106 SER A N 1
ATOM 805 C CA . SER A 1 106 ? 6.068 20.750 10.223 1.00 56.41 106 SER A CA 1
ATOM 806 C C . SER A 1 106 ? 6.593 21.959 9.461 1.00 56.41 106 SER A C 1
ATOM 808 O O . SER A 1 106 ? 7.008 21.772 8.294 1.00 56.41 106 SER A O 1
#

Secondary structure (DSSP, 8-state):
-PEEEEEE----TT-TTTTSSS-GGGSEETTEEHHHHHHHHTTEEEEEEE--HHHHHHHHHH-SS-BSSPPTT--S--EEEETT-----GGGTTPPTT----PPP-

Nearest PDB structures (foldseek):
  1e5k-assembly1_A  TM=4.901E-01  e=1.389E-01  Escherichia coli K-12
  3pol-assembly1_A  TM=4.593E-01  e=1.222E-01  Acinetobacter baumannii ATCC 17978
  1eyr-assembly1_B  TM=4.597E-01  e=1.075E-01  Neisseria meningitidis
  1hjl-assembly1_A  TM=4.769E-01  e=2.635E-01  Escherichia coli
  1h4d-assembly1_A  TM=4.837E-01  e=5.002E-01  Escherichia coli

Foldseek 3Di:
DAAAEEEEAPPDDDCPPVPVAHGLQQDDDPPHGLCRQLCVLRVHDHQEYEYPPVNQVVVVVVDPHHYNDDDPPPPDDYQYHYSPPSDNDNVSVVDDPPDDDDDDDD